Protein AF-A0A1U9JP42-F1 (afdb_monomer)

Radius of gyration: 34.5 Å; Cα contacts (8 Å, |Δi|>4): 37; chains: 1; bounding box: 69×28×80 Å

Secondary structure (DSSP, 8-state):
--SSHHHHHHSTT-----HHHHHHHHHHHHHHHHHHHHHHHHHHHHHHHHHHHHHHHHHHHHHHHHHHHHHHHHHHHH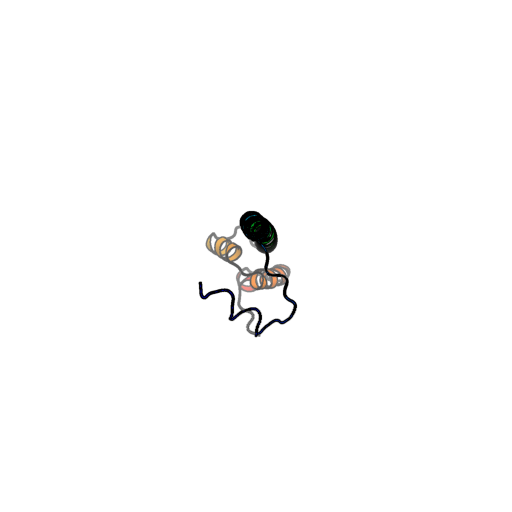HHH-SPPHHHHHHHHT--HHHHHHHHHHHHH-SSHHHHHS----

Sequence (122 aa):
MFQHVSLQRKMPGLAVPDAEELTKGMEMLETNIDRWEAQAIARGMQQGMLQGVQQGIQKGIQQGMQQGEALLLQRQLTRRFGELSAALLAKLSAATPAQLESWGDRVLDATSLDEVFGDTRH

Foldseek 3Di:
DPPPPVPCVVPPPDDDDDPVRVVVVVVVVVVVVVVVVVVVVVVVVVVVVVVVVVVVVVVCVLLVVLVVLLVVLLVLCCVQPNDDDPVVNVCSNPDDPVLSVQLVVQSVPDPDPCSSNPDPPD

Solvent-accessible surface area (backbone atoms only — not comparable to full-atom values): 7153 Å² total; per-residue (Å²): 144,78,75,70,73,67,54,50,79,79,43,77,88,67,79,75,74,53,74,66,56,48,51,53,50,50,54,53,48,54,56,48,49,56,52,48,51,54,49,50,50,53,50,49,51,53,52,50,50,53,52,50,50,54,54,49,51,52,52,48,50,54,52,50,50,49,52,48,50,34,54,51,47,48,54,51,48,35,72,76,73,38,87,74,54,72,67,55,53,54,48,46,74,69,47,50,64,71,53,50,52,55,32,55,60,31,63,74,73,47,93,46,69,62,63,30,72,52,82,84,87,123

Structure (mmCIF, N/CA/C/O backbone):
data_AF-A0A1U9JP42-F1
#
_entry.id   AF-A0A1U9JP42-F1
#
loop_
_atom_site.group_PDB
_atom_site.id
_atom_site.type_symbol
_atom_site.label_atom_id
_atom_site.label_alt_id
_atom_site.label_comp_id
_atom_site.label_asym_id
_atom_site.label_entity_id
_atom_site.label_seq_id
_atom_site.pdbx_PDB_ins_code
_atom_site.Cartn_x
_atom_site.Cartn_y
_atom_site.Cartn_z
_atom_site.occupancy
_atom_site.B_iso_or_equiv
_atom_site.auth_seq_id
_atom_site.auth_comp_id
_atom_site.auth_asym_id
_atom_site.auth_atom_id
_atom_site.pdbx_PDB_model_num
ATOM 1 N N . MET A 1 1 ? 48.749 1.744 -51.379 1.00 45.03 1 MET A N 1
ATOM 2 C CA . MET A 1 1 ? 48.593 0.522 -52.202 1.00 45.03 1 MET A CA 1
ATOM 3 C C . MET A 1 1 ? 48.785 -0.764 -51.366 1.00 45.03 1 MET A C 1
ATOM 5 O O . MET A 1 1 ? 49.410 -1.695 -51.837 1.00 45.03 1 MET A O 1
ATOM 9 N N . PHE A 1 2 ? 48.263 -0.853 -50.126 1.00 45.91 2 PHE A N 1
ATOM 10 C CA . PHE A 1 2 ? 48.558 -1.998 -49.227 1.00 45.91 2 PHE A CA 1
ATOM 11 C C . PHE A 1 2 ? 47.349 -2.584 -48.464 1.00 45.91 2 PHE A C 1
ATOM 13 O O . PHE A 1 2 ? 47.528 -3.472 -47.643 1.00 45.91 2 PHE A O 1
ATOM 20 N N . GLN A 1 3 ? 46.115 -2.152 -48.748 1.00 53.72 3 GLN A N 1
ATOM 21 C CA . GLN A 1 3 ? 44.906 -2.709 -48.105 1.00 53.72 3 GLN A CA 1
ATOM 22 C C . GLN A 1 3 ? 44.353 -3.957 -48.833 1.00 53.72 3 GLN A C 1
ATOM 24 O O . GLN A 1 3 ? 43.730 -4.812 -48.214 1.00 53.72 3 GLN A O 1
ATOM 29 N N . HIS A 1 4 ? 44.624 -4.119 -50.135 1.00 52.28 4 HIS A N 1
ATOM 30 C CA . HIS A 1 4 ? 43.946 -5.125 -50.970 1.00 52.28 4 HIS A CA 1
ATOM 31 C C . HIS A 1 4 ? 44.504 -6.557 -50.857 1.00 52.28 4 HIS A C 1
ATOM 33 O O . HIS A 1 4 ? 43.756 -7.521 -50.998 1.00 52.28 4 HIS A O 1
ATOM 39 N N . VAL A 1 5 ? 45.801 -6.727 -50.577 1.00 55.69 5 VAL A N 1
ATOM 40 C CA . VAL A 1 5 ? 46.471 -8.044 -50.663 1.00 55.69 5 VAL A CA 1
ATOM 41 C C . VAL A 1 5 ? 46.081 -8.988 -49.509 1.00 55.69 5 VAL A C 1
ATOM 43 O O . VAL A 1 5 ? 46.070 -10.207 -49.673 1.00 55.69 5 VAL A O 1
ATOM 46 N N . SER A 1 6 ? 45.710 -8.454 -48.341 1.00 59.91 6 SER A N 1
ATOM 47 C CA . SER A 1 6 ? 45.465 -9.261 -47.131 1.00 59.91 6 SER A CA 1
ATOM 48 C C . SER A 1 6 ? 44.082 -9.924 -47.077 1.00 59.91 6 SER A C 1
ATOM 50 O O . SER A 1 6 ? 43.936 -10.962 -46.428 1.00 59.91 6 SER A O 1
ATOM 52 N N . LEU A 1 7 ? 43.077 -9.357 -47.753 1.00 58.19 7 LEU A N 1
ATOM 53 C CA . LEU A 1 7 ? 41.699 -9.870 -47.756 1.00 58.19 7 LEU A CA 1
ATOM 54 C C . LEU A 1 7 ? 41.547 -11.112 -48.646 1.00 58.19 7 LEU A C 1
ATOM 56 O O . LEU A 1 7 ? 40.998 -12.120 -48.202 1.00 58.19 7 LEU A O 1
ATOM 60 N N . GLN A 1 8 ? 42.126 -11.099 -49.849 1.00 56.00 8 GLN A N 1
ATOM 61 C CA . GLN A 1 8 ? 42.006 -12.214 -50.801 1.00 56.00 8 GLN A CA 1
ATOM 62 C C . GLN A 1 8 ? 42.693 -13.503 -50.323 1.00 56.00 8 GLN A C 1
ATOM 64 O O . GLN A 1 8 ? 42.229 -14.599 -50.625 1.00 56.00 8 GLN A O 1
ATOM 69 N N . ARG A 1 9 ? 43.766 -13.397 -49.521 1.00 61.78 9 ARG A N 1
ATOM 70 C CA . ARG A 1 9 ? 44.468 -14.568 -48.961 1.00 61.78 9 ARG A CA 1
ATOM 71 C C . ARG A 1 9 ? 43.668 -15.283 -47.866 1.00 61.78 9 ARG A C 1
ATOM 73 O O . ARG A 1 9 ? 43.881 -16.470 -47.643 1.00 61.78 9 ARG A O 1
ATOM 80 N N . LYS A 1 10 ? 42.789 -14.570 -47.152 1.00 66.19 10 LYS A N 1
ATOM 81 C CA . LYS A 1 10 ? 41.939 -15.140 -46.090 1.00 66.19 10 LYS A CA 1
ATOM 82 C C . LYS A 1 10 ? 40.556 -15.562 -46.593 1.00 66.19 10 LYS A C 1
ATOM 84 O O . LYS A 1 10 ? 39.957 -16.439 -45.983 1.00 66.19 10 LYS A O 1
ATOM 89 N N . MET A 1 11 ? 40.062 -14.959 -47.677 1.00 67.19 11 MET A N 1
ATOM 90 C CA . MET A 1 11 ? 38.748 -15.240 -48.268 1.00 67.19 11 MET A CA 1
ATOM 91 C C . MET A 1 11 ? 38.859 -15.337 -49.801 1.00 67.19 11 MET A C 1
ATOM 93 O O . MET A 1 11 ? 38.567 -14.367 -50.507 1.00 67.19 11 MET A O 1
ATOM 97 N N . PRO A 1 12 ? 39.322 -16.481 -50.340 1.00 66.94 12 PRO A N 1
ATOM 98 C CA . PRO A 1 12 ? 39.417 -16.676 -51.782 1.00 66.94 12 PRO A CA 1
ATOM 99 C C . PRO A 1 12 ? 38.014 -16.710 -52.408 1.00 66.94 12 PRO A C 1
ATOM 101 O O . PRO A 1 12 ? 37.134 -17.417 -51.928 1.00 66.94 12 PRO A O 1
ATOM 104 N N . GLY A 1 13 ? 37.807 -15.935 -53.477 1.00 68.19 13 GLY A N 1
ATOM 105 C CA . GLY A 1 13 ? 36.515 -15.818 -54.169 1.00 68.19 13 GLY A CA 1
ATOM 106 C C . GLY A 1 13 ? 35.613 -14.680 -53.681 1.00 68.19 13 GLY A C 1
ATOM 107 O O . GLY A 1 13 ? 34.513 -14.521 -54.203 1.00 68.19 13 GLY A O 1
ATOM 108 N N . LEU A 1 14 ? 36.061 -13.867 -52.718 1.00 69.00 14 LEU A N 1
ATOM 109 C CA . LEU A 1 14 ? 35.325 -12.673 -52.310 1.00 69.00 14 LEU A CA 1
ATOM 110 C C . LEU A 1 14 ? 35.384 -11.622 -53.428 1.00 69.00 14 LEU A C 1
ATOM 112 O O . LEU A 1 14 ? 36.453 -11.076 -53.714 1.00 69.00 14 LEU A O 1
ATOM 116 N N . ALA A 1 15 ? 34.236 -11.339 -54.046 1.00 76.38 15 ALA A N 1
ATOM 117 C CA . ALA A 1 15 ? 34.072 -10.149 -54.868 1.00 76.38 15 ALA A CA 1
ATOM 118 C C . ALA A 1 15 ? 34.323 -8.931 -53.970 1.00 76.38 15 ALA A C 1
ATOM 120 O O . ALA A 1 15 ? 33.615 -8.728 -52.985 1.00 76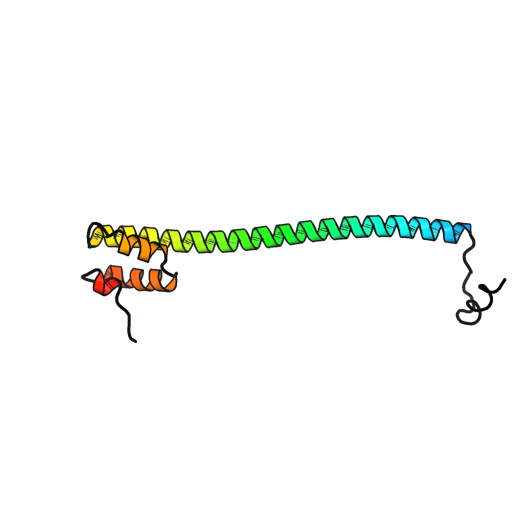.38 15 ALA A O 1
ATOM 121 N N . VAL A 1 16 ? 35.398 -8.191 -54.251 1.00 75.38 16 VAL A N 1
ATOM 122 C CA . VAL A 1 16 ? 35.705 -6.958 -53.525 1.00 75.38 16 VAL A CA 1
ATOM 123 C C . VAL A 1 16 ? 34.727 -5.902 -54.030 1.00 75.38 16 VAL A C 1
ATOM 125 O O . VAL A 1 16 ? 34.754 -5.640 -55.234 1.00 75.38 16 VAL A O 1
ATOM 128 N N . PRO A 1 17 ? 33.888 -5.320 -53.155 1.00 79.06 17 PRO A N 1
ATOM 129 C CA . PRO A 1 17 ? 32.954 -4.288 -53.567 1.00 79.06 17 PRO A CA 1
ATOM 130 C C . PRO A 1 17 ? 33.702 -3.082 -54.121 1.00 79.06 17 PRO A C 1
ATOM 132 O O . PRO A 1 17 ? 34.768 -2.717 -53.607 1.00 79.06 17 PRO A O 1
ATOM 135 N N . ASP A 1 18 ? 33.159 -2.466 -55.163 1.00 87.19 18 ASP A N 1
ATOM 136 C CA . ASP A 1 18 ? 33.707 -1.219 -55.679 1.00 87.19 18 ASP A CA 1
ATOM 137 C C . ASP A 1 18 ? 33.345 -0.021 -54.780 1.00 87.19 18 ASP A C 1
ATOM 139 O O . ASP A 1 18 ? 32.692 -0.144 -53.741 1.00 87.19 18 ASP A O 1
ATOM 143 N N . ALA A 1 19 ? 33.830 1.165 -55.152 1.00 84.88 19 ALA A N 1
ATOM 144 C CA . ALA A 1 19 ? 33.599 2.373 -54.370 1.00 84.88 19 ALA A CA 1
ATOM 145 C C . ALA A 1 19 ? 32.108 2.744 -54.273 1.00 84.88 19 ALA A C 1
ATOM 147 O O . ALA A 1 19 ? 31.691 3.250 -53.235 1.00 84.88 19 ALA A O 1
ATOM 148 N N . GLU A 1 20 ? 31.308 2.472 -55.308 1.00 85.56 20 GLU A N 1
ATOM 149 C CA . GLU A 1 20 ? 29.872 2.768 -55.322 1.00 85.56 20 GLU A CA 1
ATOM 150 C C . GLU A 1 20 ? 29.115 1.810 -54.393 1.00 85.56 20 GLU A C 1
ATOM 152 O O . GLU A 1 20 ? 28.299 2.245 -53.575 1.00 85.56 20 GLU A O 1
ATOM 157 N N . GLU A 1 21 ? 29.445 0.517 -54.440 1.00 84.62 21 GLU A N 1
ATOM 158 C CA . GLU A 1 21 ? 28.891 -0.495 -53.539 1.00 84.62 21 GLU A CA 1
ATOM 159 C C . GLU A 1 21 ? 29.252 -0.225 -52.069 1.00 84.62 21 GLU A C 1
ATOM 161 O O . GLU A 1 21 ? 28.405 -0.388 -51.184 1.00 84.62 21 GLU A O 1
ATOM 166 N N . LEU A 1 22 ? 30.479 0.237 -51.794 1.00 86.12 22 LEU A N 1
ATOM 167 C CA . LEU A 1 22 ? 30.903 0.643 -50.449 1.00 86.12 22 LEU A CA 1
ATOM 168 C C . LEU A 1 22 ? 30.149 1.882 -49.959 1.00 86.12 22 LEU A C 1
ATOM 170 O O . LEU A 1 22 ? 29.666 1.873 -48.826 1.00 86.12 22 LEU A O 1
ATOM 174 N N . THR A 1 23 ? 30.011 2.919 -50.790 1.00 86.94 23 THR A N 1
ATOM 175 C CA . THR A 1 23 ? 29.248 4.129 -50.442 1.00 86.94 23 THR A CA 1
ATOM 176 C C . THR A 1 23 ? 27.789 3.792 -50.151 1.00 86.94 23 THR A C 1
ATOM 178 O O . THR A 1 23 ? 27.277 4.153 -49.092 1.00 86.94 23 THR A O 1
ATOM 181 N N . LYS A 1 24 ? 27.148 2.996 -51.011 1.00 86.25 24 LYS A N 1
ATOM 182 C CA . LYS A 1 24 ? 25.777 2.518 -50.795 1.00 86.25 24 LYS A CA 1
ATOM 183 C C . LYS A 1 24 ? 25.652 1.685 -49.517 1.00 86.25 24 LYS A C 1
ATOM 185 O O . LYS A 1 24 ? 24.668 1.801 -48.790 1.00 86.25 24 LYS A O 1
ATOM 190 N N . GLY A 1 25 ? 26.649 0.853 -49.213 1.00 84.81 25 GLY A N 1
ATOM 191 C CA . GLY A 1 25 ? 26.722 0.107 -47.957 1.00 84.81 25 GLY A CA 1
ATOM 192 C C . GLY A 1 25 ? 26.806 1.015 -46.725 1.00 84.81 2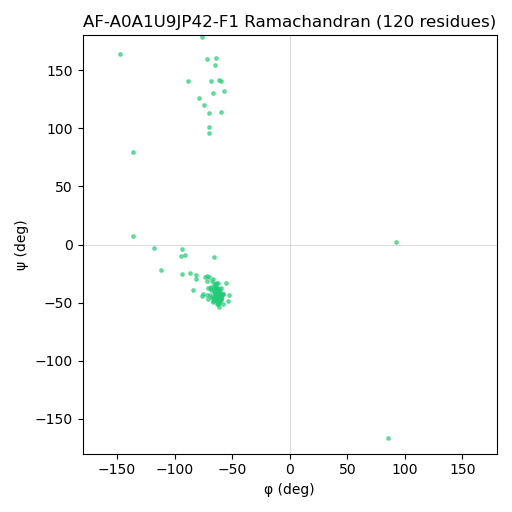5 GLY A C 1
ATOM 193 O O . GLY A 1 25 ? 26.123 0.751 -45.735 1.00 84.81 25 GLY A O 1
ATOM 194 N N . MET A 1 26 ? 27.591 2.095 -46.785 1.00 83.31 26 MET A N 1
ATOM 195 C CA . MET A 1 26 ? 27.716 3.080 -45.700 1.00 83.31 26 MET A CA 1
ATOM 196 C C . MET A 1 26 ? 26.411 3.851 -45.469 1.00 83.31 26 MET A C 1
ATOM 198 O O . MET A 1 26 ? 25.967 3.939 -44.327 1.00 83.31 26 MET A O 1
ATOM 202 N N . GLU A 1 27 ? 25.745 4.309 -46.531 1.00 79.56 27 GLU A N 1
ATOM 203 C CA . GLU A 1 27 ? 24.435 4.980 -46.444 1.00 79.56 27 GLU A CA 1
ATOM 204 C C . GLU A 1 27 ? 23.355 4.057 -45.850 1.00 79.56 27 GLU A C 1
ATOM 206 O O . GLU A 1 27 ? 22.551 4.457 -45.000 1.00 79.56 27 GLU A O 1
ATOM 211 N N . MET A 1 28 ? 23.362 2.780 -46.255 1.00 86.25 28 MET A N 1
ATOM 212 C CA . MET A 1 28 ? 22.474 1.763 -45.688 1.00 86.25 28 MET A CA 1
ATOM 213 C C . MET A 1 28 ? 22.758 1.523 -44.198 1.00 86.25 28 MET A C 1
ATOM 215 O O . MET A 1 28 ? 21.819 1.291 -43.437 1.00 86.25 28 MET A O 1
ATOM 219 N N . LEU A 1 29 ? 24.023 1.557 -43.761 1.00 86.88 29 LEU A N 1
ATOM 220 C CA . LEU A 1 29 ? 24.393 1.417 -42.347 1.00 86.88 29 LEU A CA 1
ATOM 221 C C . LEU A 1 29 ? 23.944 2.622 -41.519 1.00 86.88 29 LEU A C 1
ATOM 223 O O . LEU A 1 29 ? 23.355 2.417 -40.461 1.00 86.88 29 LEU A O 1
ATOM 227 N N . GLU A 1 30 ? 24.166 3.838 -42.010 1.00 79.25 30 GLU A N 1
ATOM 228 C CA . GLU A 1 30 ? 23.729 5.080 -41.360 1.00 79.25 30 GLU A CA 1
ATOM 229 C C . GLU A 1 30 ? 22.207 5.080 -41.151 1.00 79.25 30 GLU A C 1
ATOM 231 O O . GLU A 1 30 ? 21.728 5.158 -40.020 1.00 79.25 30 GLU A O 1
ATOM 236 N N . THR A 1 31 ? 21.444 4.794 -42.211 1.00 81.56 31 THR A N 1
ATOM 237 C CA . THR A 1 31 ? 19.976 4.670 -42.136 1.00 81.56 31 THR A CA 1
ATOM 238 C C . THR A 1 31 ? 19.531 3.560 -41.171 1.00 81.56 31 THR A C 1
ATOM 240 O O . THR A 1 31 ? 18.514 3.674 -40.478 1.00 81.56 31 THR A O 1
ATOM 243 N N . ASN A 1 32 ? 20.266 2.445 -41.122 1.00 92.62 32 ASN A N 1
ATOM 244 C CA . ASN A 1 32 ? 19.957 1.347 -40.208 1.00 92.62 32 ASN A CA 1
ATOM 245 C C . ASN A 1 32 ? 20.205 1.723 -38.742 1.00 92.62 32 ASN A C 1
ATOM 247 O O . ASN A 1 32 ? 19.412 1.298 -37.900 1.00 92.62 32 ASN A O 1
ATOM 251 N N . ILE A 1 33 ? 21.247 2.505 -38.445 1.00 92.62 33 ILE A N 1
ATOM 252 C CA . ILE A 1 33 ? 21.569 2.974 -37.089 1.00 92.62 33 ILE A CA 1
ATOM 253 C C . ILE A 1 33 ? 20.449 3.872 -36.562 1.00 92.62 33 ILE A C 1
ATOM 255 O O . ILE A 1 33 ? 19.894 3.561 -35.507 1.00 92.62 33 ILE A O 1
ATOM 259 N N . ASP A 1 34 ? 20.035 4.881 -37.329 1.00 91.06 34 ASP A N 1
ATOM 260 C CA . ASP A 1 34 ? 18.940 5.784 -36.944 1.00 91.06 34 ASP A CA 1
ATOM 261 C C . ASP A 1 34 ? 17.642 5.010 -36.693 1.00 91.06 34 ASP A C 1
ATOM 263 O O . ASP A 1 34 ? 16.923 5.213 -35.707 1.00 91.06 34 ASP A O 1
ATOM 267 N N . ARG A 1 35 ? 17.349 4.043 -37.572 1.00 92.62 35 ARG A N 1
ATOM 268 C CA . ARG A 1 35 ? 16.174 3.183 -37.432 1.00 92.62 35 ARG A CA 1
ATOM 269 C C . ARG A 1 35 ? 16.254 2.319 -36.174 1.00 92.62 35 ARG A C 1
ATOM 271 O O . ARG A 1 35 ? 15.230 2.109 -35.520 1.00 92.62 35 ARG A O 1
ATOM 278 N N . TRP A 1 36 ? 17.422 1.773 -35.846 1.00 93.12 36 TRP A N 1
ATOM 279 C CA . TRP A 1 36 ? 17.603 0.977 -34.633 1.00 93.12 36 TRP A CA 1
ATOM 280 C C . TRP A 1 36 ? 17.497 1.826 -33.372 1.00 93.12 36 TRP A C 1
ATOM 282 O O . TRP A 1 36 ? 16.863 1.371 -32.422 1.00 93.12 36 TRP A O 1
ATOM 292 N N . GLU A 1 37 ? 18.034 3.045 -33.368 1.00 95.88 37 GLU A N 1
ATOM 293 C CA . GLU A 1 37 ? 17.892 3.981 -32.252 1.00 95.88 37 GLU A CA 1
ATOM 294 C C . GLU A 1 37 ? 16.418 4.328 -32.016 1.00 95.88 37 GLU A C 1
ATOM 296 O O . GLU A 1 37 ? 15.903 4.137 -30.910 1.00 95.88 37 GLU A O 1
ATOM 301 N N . ALA A 1 38 ? 15.695 4.710 -33.071 1.00 95.81 38 ALA A N 1
ATOM 302 C CA . ALA A 1 38 ? 14.264 4.990 -32.988 1.00 95.81 38 ALA A CA 1
ATOM 303 C C . ALA A 1 38 ? 13.468 3.774 -32.479 1.00 95.81 38 ALA A C 1
ATOM 305 O O . ALA A 1 38 ? 12.590 3.910 -31.623 1.00 95.81 38 ALA A O 1
ATOM 306 N N . GLN A 1 39 ? 13.792 2.566 -32.955 1.00 96.56 39 GLN A N 1
ATOM 307 C CA . GLN A 1 39 ? 13.164 1.333 -32.471 1.00 96.56 39 GLN A CA 1
ATOM 308 C C . GLN A 1 39 ? 13.505 1.034 -31.010 1.00 96.56 39 GLN A C 1
ATOM 310 O O . GLN A 1 39 ? 12.632 0.581 -30.269 1.00 96.56 39 GLN A O 1
ATOM 315 N N . ALA A 1 40 ? 14.748 1.259 -30.587 1.00 97.12 40 ALA A N 1
ATOM 316 C CA . ALA A 1 40 ? 15.177 1.038 -29.213 1.00 97.12 40 ALA A CA 1
ATOM 317 C C . ALA A 1 40 ? 14.446 1.987 -28.257 1.00 97.12 40 ALA A C 1
ATOM 319 O O . ALA A 1 40 ? 13.908 1.531 -27.247 1.00 97.12 40 ALA A O 1
ATOM 320 N N . ILE A 1 41 ? 14.336 3.269 -28.617 1.00 97.94 41 ILE A N 1
ATOM 321 C CA . ILE A 1 41 ? 13.579 4.268 -27.855 1.00 97.94 41 ILE A CA 1
ATOM 322 C C . ILE A 1 41 ? 12.101 3.879 -27.791 1.00 97.94 41 ILE A C 1
ATOM 324 O O . ILE A 1 41 ? 11.533 3.822 -26.701 1.00 97.94 41 ILE A O 1
ATOM 328 N N . ALA A 1 42 ? 11.484 3.547 -28.929 1.00 97.94 42 ALA A N 1
ATOM 329 C CA . ALA A 1 42 ? 10.075 3.160 -28.977 1.00 97.94 42 ALA A CA 1
ATOM 330 C C . ALA A 1 42 ? 9.786 1.925 -28.106 1.00 97.94 42 ALA A C 1
ATOM 332 O O . ALA A 1 42 ? 8.839 1.929 -27.317 1.00 97.94 42 ALA A O 1
ATOM 333 N N . ARG A 1 43 ? 10.635 0.891 -28.187 1.00 97.62 43 ARG A N 1
ATOM 334 C CA . ARG A 1 43 ? 10.526 -0.310 -27.342 1.00 97.62 43 ARG A CA 1
ATOM 335 C C . ARG A 1 43 ? 10.730 0.019 -25.867 1.00 97.62 43 ARG A C 1
ATOM 337 O O . ARG A 1 43 ? 9.960 -0.458 -25.038 1.00 97.62 43 ARG A O 1
ATOM 344 N N . GLY A 1 44 ? 11.721 0.848 -25.545 1.00 98.44 44 GLY A N 1
ATOM 345 C CA . GLY A 1 44 ? 11.997 1.289 -24.180 1.00 98.44 44 GLY A CA 1
ATOM 346 C C . GLY A 1 44 ? 10.820 2.050 -23.572 1.00 98.44 44 GLY A C 1
ATOM 347 O O . GLY A 1 44 ? 10.403 1.742 -22.457 1.00 98.44 44 GLY A O 1
ATOM 348 N N . MET A 1 45 ? 10.222 2.979 -24.322 1.00 98.44 45 MET A N 1
ATOM 349 C CA . MET A 1 45 ? 9.028 3.716 -23.896 1.00 98.44 45 MET A CA 1
ATOM 350 C C . MET A 1 45 ? 7.825 2.794 -23.705 1.00 98.44 45 MET A C 1
ATOM 352 O O . MET A 1 45 ? 7.151 2.873 -22.679 1.00 98.44 45 MET A O 1
ATOM 356 N N . GLN A 1 46 ? 7.569 1.893 -24.658 1.00 98.12 46 GLN A N 1
ATOM 357 C CA . GLN A 1 46 ? 6.468 0.937 -24.561 1.00 98.12 46 GLN A CA 1
ATOM 358 C C . GLN A 1 46 ? 6.633 0.023 -23.341 1.00 98.12 46 GLN A C 1
ATOM 360 O O . GLN A 1 46 ? 5.693 -0.156 -22.566 1.00 98.12 46 GLN A O 1
ATOM 365 N N . GLN A 1 47 ? 7.831 -0.526 -23.135 1.00 97.88 47 GLN A N 1
ATOM 366 C CA . GLN A 1 47 ? 8.124 -1.380 -21.990 1.00 97.88 47 GLN A CA 1
ATOM 367 C C . GLN A 1 47 ? 8.013 -0.608 -20.670 1.00 97.88 47 GLN A C 1
ATOM 369 O O . GLN A 1 47 ? 7.381 -1.097 -19.734 1.00 97.88 47 GLN A O 1
ATOM 374 N N . GLY A 1 48 ? 8.572 0.602 -20.603 1.00 98.50 48 GLY A N 1
ATOM 375 C CA . GLY A 1 48 ? 8.496 1.461 -19.422 1.00 98.50 48 GLY A CA 1
ATOM 376 C C . GLY A 1 48 ? 7.057 1.834 -19.064 1.00 98.50 48 GLY A C 1
ATOM 377 O O . GLY A 1 48 ? 6.680 1.770 -17.895 1.00 98.50 48 GLY A O 1
ATOM 378 N N . MET A 1 49 ? 6.223 2.142 -20.060 1.00 98.56 49 MET A N 1
ATOM 379 C CA . MET A 1 49 ? 4.803 2.430 -19.855 1.00 98.56 49 MET A CA 1
ATOM 380 C C . MET A 1 49 ? 4.049 1.206 -19.330 1.00 98.56 49 MET A C 1
ATOM 382 O O . MET A 1 49 ? 3.328 1.320 -18.340 1.00 98.56 49 MET A O 1
ATOM 386 N N . LEU A 1 50 ? 4.238 0.032 -19.942 1.00 98.12 50 LEU A N 1
ATOM 387 C CA . LEU A 1 50 ? 3.594 -1.206 -19.491 1.00 98.12 50 LEU A CA 1
ATOM 388 C C . LEU A 1 50 ? 3.981 -1.548 -18.048 1.00 98.12 50 LEU A C 1
ATOM 390 O O . LEU A 1 50 ? 3.108 -1.831 -17.227 1.00 98.12 50 LEU A O 1
ATOM 394 N N . GLN A 1 51 ? 5.272 -1.465 -17.719 1.00 98.00 51 GLN A N 1
ATOM 395 C CA . GLN A 1 51 ? 5.761 -1.707 -16.362 1.00 98.00 51 GLN A CA 1
ATOM 396 C C . GLN A 1 51 ? 5.218 -0.672 -15.370 1.00 98.00 51 GLN A C 1
ATOM 398 O O . GLN A 1 51 ? 4.761 -1.043 -14.289 1.00 98.00 51 GLN A O 1
ATOM 403 N N . GLY A 1 52 ? 5.221 0.612 -15.736 1.00 98.50 52 GLY A N 1
ATOM 404 C CA . GLY A 1 52 ? 4.708 1.694 -14.897 1.00 98.50 52 GLY A CA 1
ATOM 405 C C . GLY A 1 52 ? 3.215 1.550 -14.601 1.00 98.50 52 GLY A C 1
ATOM 406 O O . GLY A 1 52 ? 2.808 1.653 -13.444 1.00 98.50 52 GLY A O 1
ATOM 407 N N . VAL A 1 53 ? 2.407 1.235 -15.617 1.00 98.56 53 VAL A N 1
ATOM 408 C CA . VAL A 1 53 ? 0.965 0.986 -15.461 1.00 98.56 53 VAL A CA 1
ATOM 409 C C . VAL A 1 53 ? 0.722 -0.237 -14.581 1.00 98.56 53 VAL A C 1
ATOM 411 O O . VAL A 1 53 ? -0.065 -0.158 -13.640 1.00 98.56 53 VAL A O 1
ATOM 414 N N . GLN A 1 54 ? 1.423 -1.347 -14.824 1.00 98.19 54 GLN A N 1
ATOM 415 C CA . GLN A 1 54 ? 1.261 -2.563 -14.026 1.00 98.19 54 GLN A CA 1
ATOM 416 C C . GLN A 1 54 ? 1.609 -2.326 -12.549 1.00 98.19 54 GLN A C 1
ATOM 418 O O . GLN A 1 54 ? 0.832 -2.697 -11.667 1.00 98.19 54 GLN A O 1
ATOM 423 N N . GLN A 1 55 ? 2.738 -1.669 -12.270 1.00 98.12 55 GLN A N 1
ATOM 424 C CA . GLN A 1 55 ? 3.142 -1.335 -10.902 1.00 98.12 55 GLN A CA 1
ATOM 425 C C . GLN A 1 55 ? 2.175 -0.345 -10.245 1.00 98.12 55 GLN A C 1
ATOM 427 O O . GLN A 1 55 ? 1.855 -0.495 -9.066 1.00 98.12 55 GLN A O 1
ATOM 432 N N . GLY A 1 56 ? 1.701 0.656 -10.992 1.00 98.56 56 GLY A N 1
ATOM 433 C CA . GLY A 1 56 ? 0.736 1.641 -10.509 1.00 98.56 56 GLY A CA 1
ATOM 434 C C . GLY A 1 56 ? -0.595 1.001 -10.120 1.00 98.56 56 GLY A C 1
ATOM 435 O O . GLY A 1 56 ? -1.093 1.253 -9.025 1.00 98.56 56 GLY A O 1
ATOM 436 N N . ILE A 1 57 ? -1.127 0.115 -10.967 1.00 98.56 57 ILE A N 1
ATOM 437 C CA . ILE A 1 57 ? -2.363 -0.630 -10.691 1.00 98.56 57 ILE A CA 1
ATOM 438 C C . ILE A 1 57 ? -2.191 -1.527 -9.464 1.00 98.56 57 ILE A C 1
ATOM 440 O O . ILE A 1 57 ? -3.029 -1.487 -8.568 1.00 98.56 57 ILE A O 1
ATOM 444 N N . GLN A 1 58 ? -1.104 -2.301 -9.381 1.00 98.12 58 GLN A N 1
ATOM 445 C CA . GLN A 1 58 ? -0.864 -3.187 -8.236 1.00 98.12 58 GLN A CA 1
ATOM 446 C C . GLN A 1 58 ? -0.778 -2.408 -6.919 1.00 98.12 58 GLN A C 1
ATOM 448 O O . GLN A 1 58 ? -1.463 -2.760 -5.958 1.00 98.12 58 GLN A O 1
ATOM 453 N N . LYS A 1 59 ? 0.002 -1.319 -6.885 1.00 97.75 59 LYS A N 1
ATOM 454 C CA . LYS A 1 59 ? 0.112 -0.453 -5.701 1.00 97.75 59 LYS A CA 1
ATOM 455 C C . LYS A 1 59 ? -1.228 0.189 -5.348 1.00 97.75 59 LYS A C 1
ATOM 457 O O . LYS A 1 59 ? -1.602 0.193 -4.180 1.00 97.75 59 LYS A O 1
ATOM 462 N N . GLY A 1 60 ? -1.958 0.690 -6.345 1.00 98.19 60 GLY A N 1
ATOM 463 C CA . GLY A 1 60 ? -3.262 1.321 -6.147 1.00 98.19 60 GLY A CA 1
ATOM 464 C C . GLY A 1 60 ? -4.307 0.356 -5.586 1.00 98.19 60 GLY A C 1
ATOM 465 O O . GLY A 1 60 ? -5.014 0.710 -4.648 1.00 98.19 60 GLY A O 1
ATOM 466 N N . ILE A 1 61 ? -4.365 -0.878 -6.098 1.00 98.06 61 ILE A N 1
ATOM 467 C CA . ILE A 1 61 ? -5.264 -1.920 -5.581 1.00 98.06 61 ILE A CA 1
ATOM 468 C C .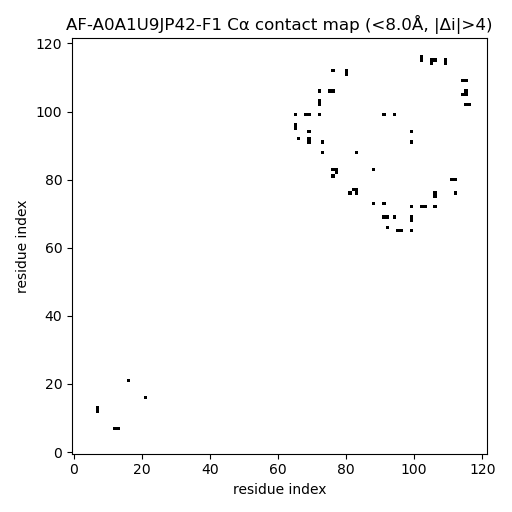 ILE A 1 61 ? -4.900 -2.270 -4.136 1.00 98.06 61 ILE A C 1
ATOM 470 O O . ILE A 1 61 ? -5.779 -2.262 -3.281 1.00 98.06 61 ILE A O 1
ATOM 474 N N . GLN A 1 62 ? -3.620 -2.520 -3.841 1.00 95.88 62 GLN A N 1
ATOM 475 C CA . GLN A 1 62 ? -3.177 -2.856 -2.482 1.00 95.88 62 GLN A CA 1
ATOM 476 C C . GLN A 1 62 ? -3.497 -1.740 -1.478 1.00 95.88 62 GLN A C 1
ATOM 478 O O . GLN A 1 62 ? -4.067 -2.007 -0.422 1.00 95.88 62 GLN A O 1
ATOM 483 N N . GLN A 1 63 ? -3.192 -0.486 -1.826 1.00 95.81 63 GLN A N 1
ATOM 484 C CA . GLN A 1 63 ? -3.506 0.670 -0.983 1.00 95.81 63 GLN A CA 1
ATOM 485 C C . GLN A 1 63 ? -5.017 0.848 -0.807 1.00 95.81 63 GLN A C 1
ATOM 487 O O . GLN A 1 63 ? -5.478 1.081 0.309 1.00 95.81 63 GLN A O 1
ATOM 492 N N . GLY A 1 64 ? -5.793 0.711 -1.885 1.00 97.25 64 GLY A N 1
ATOM 493 C CA . GLY A 1 64 ? -7.248 0.841 -1.847 1.00 97.25 64 GLY A CA 1
ATOM 494 C C . GLY A 1 64 ? -7.920 -0.235 -0.993 1.00 97.25 64 GLY A C 1
ATOM 495 O O . GLY A 1 64 ? -8.828 0.082 -0.226 1.00 97.25 64 GLY A O 1
ATOM 496 N N . MET A 1 65 ? -7.450 -1.485 -1.070 1.00 96.38 65 MET A N 1
ATOM 497 C CA . MET A 1 65 ? -7.939 -2.581 -0.226 1.00 96.38 65 MET A CA 1
ATOM 498 C C . MET A 1 65 ? -7.661 -2.306 1.254 1.00 96.38 65 MET A C 1
ATOM 500 O O . MET A 1 65 ? -8.597 -2.291 2.050 1.00 96.38 65 MET A O 1
ATOM 504 N N . GLN A 1 66 ? -6.416 -1.973 1.606 1.00 95.25 66 GLN A N 1
ATOM 505 C CA . GLN A 1 66 ? -6.024 -1.669 2.987 1.00 95.25 66 GLN A CA 1
ATOM 506 C C . GLN A 1 66 ? -6.806 -0.474 3.564 1.00 95.25 66 GLN A C 1
ATOM 508 O O . GLN A 1 66 ? -7.307 -0.531 4.686 1.00 95.25 66 GLN A O 1
ATOM 513 N N . GLN A 1 67 ? -6.959 0.607 2.791 1.00 96.69 67 GLN A N 1
ATOM 514 C CA . GLN A 1 67 ? -7.761 1.766 3.201 1.00 96.69 67 GLN A CA 1
ATOM 515 C C . GLN A 1 67 ? -9.240 1.398 3.381 1.00 96.69 67 GLN A C 1
ATOM 517 O O . GLN A 1 67 ? -9.877 1.844 4.337 1.00 96.69 67 GLN A O 1
ATOM 522 N N . GLY A 1 68 ? -9.789 0.578 2.481 1.00 97.56 68 GLY A N 1
ATOM 523 C CA . GLY A 1 68 ? -11.167 0.099 2.555 1.00 97.56 68 GLY A CA 1
ATOM 524 C C . GLY A 1 68 ? -11.429 -0.751 3.798 1.00 97.56 68 GLY A C 1
ATOM 525 O O . GLY A 1 68 ? -12.419 -0.518 4.498 1.00 97.56 68 GLY A O 1
ATOM 526 N N . GLU A 1 69 ? -10.526 -1.680 4.105 1.00 97.31 69 GLU A N 1
ATOM 527 C CA . GLU A 1 69 ? -10.568 -2.508 5.315 1.00 97.31 69 GLU A CA 1
ATOM 528 C C . GLU A 1 69 ? -10.485 -1.652 6.582 1.00 97.31 69 GLU A C 1
ATOM 530 O O . GLU A 1 69 ? -11.348 -1.771 7.454 1.00 97.31 69 GLU A O 1
ATOM 535 N N . ALA A 1 70 ? -9.533 -0.716 6.655 1.00 97.81 70 ALA A N 1
ATOM 536 C CA . ALA A 1 70 ? -9.390 0.189 7.795 1.00 97.81 70 ALA A CA 1
ATOM 537 C C . ALA A 1 70 ? -10.650 1.042 8.022 1.00 97.81 70 ALA A C 1
ATOM 539 O O . ALA A 1 70 ? -11.123 1.159 9.153 1.00 97.81 70 ALA A 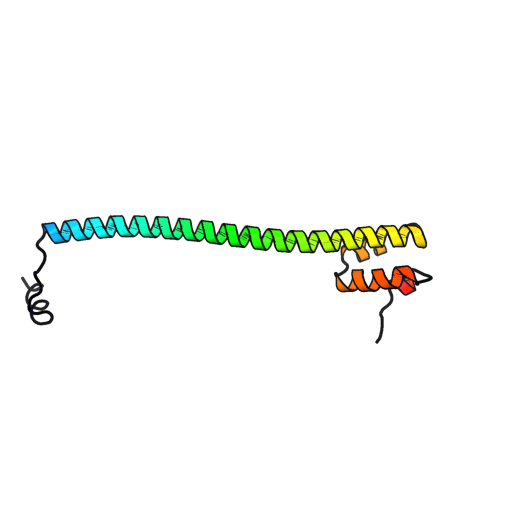O 1
AT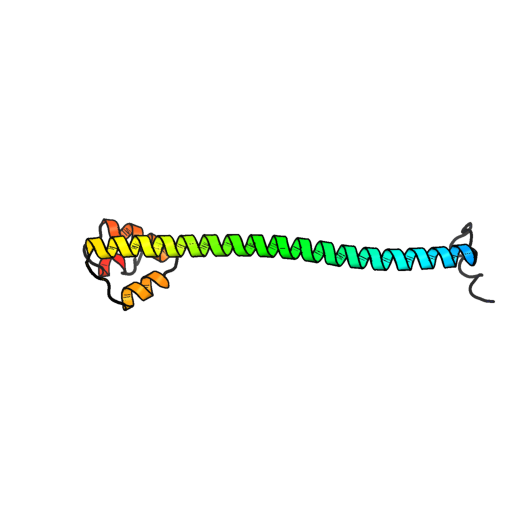OM 540 N N . LEU A 1 71 ? -11.246 1.592 6.957 1.00 97.94 71 LEU A N 1
ATOM 541 C CA . LEU A 1 71 ? -12.490 2.369 7.036 1.00 97.94 71 LEU A CA 1
ATOM 542 C C . LEU A 1 71 ? -13.691 1.515 7.453 1.00 97.94 71 LEU A C 1
ATOM 544 O O . LEU A 1 71 ? -14.581 1.978 8.175 1.00 97.94 71 LEU A O 1
ATOM 548 N N . LEU A 1 72 ? -13.770 0.272 6.980 1.00 97.88 72 LEU A N 1
ATOM 549 C CA . LEU A 1 72 ? -14.815 -0.652 7.403 1.00 97.88 72 LEU A CA 1
ATOM 550 C C . LEU A 1 72 ? -14.660 -1.004 8.884 1.00 97.88 72 LEU A C 1
ATOM 552 O O . LEU A 1 72 ? -15.635 -0.895 9.630 1.00 97.88 72 LEU A O 1
ATOM 556 N N . LEU A 1 73 ? -13.454 -1.361 9.318 1.00 98.00 73 LEU A N 1
ATOM 557 C CA . LEU A 1 73 ? -13.156 -1.676 10.710 1.00 98.00 73 LEU A CA 1
ATOM 558 C C . LEU A 1 73 ? -13.410 -0.472 11.625 1.00 98.00 73 LEU A C 1
ATOM 560 O O . LEU A 1 73 ? -14.074 -0.621 12.647 1.00 98.00 73 LEU A O 1
ATOM 564 N N . GLN A 1 74 ? -13.002 0.735 11.224 1.00 98.12 74 GLN A N 1
ATOM 565 C CA . GLN A 1 74 ? -13.318 1.971 11.942 1.00 98.12 74 GLN A CA 1
ATOM 566 C C . GLN A 1 74 ? -14.829 2.116 12.163 1.00 98.12 74 GLN A C 1
ATOM 568 O O . GLN A 1 74 ? -15.265 2.348 13.287 1.00 98.12 74 GLN A O 1
ATOM 573 N N . ARG A 1 75 ? -15.648 1.935 11.116 1.00 98.19 75 ARG A N 1
ATOM 574 C CA . ARG A 1 75 ? -17.115 2.027 11.229 1.00 98.19 75 ARG A CA 1
ATOM 575 C C . ARG A 1 75 ? -17.693 0.978 12.178 1.00 98.19 75 ARG A C 1
ATOM 577 O O . ARG A 1 75 ? -18.639 1.286 12.900 1.00 98.19 75 ARG A O 1
ATOM 584 N N . GLN A 1 76 ? -17.151 -0.238 12.176 1.00 97.88 76 GLN A N 1
ATOM 585 C CA . GLN A 1 76 ? -17.579 -1.305 13.084 1.00 97.88 76 GLN A CA 1
ATOM 586 C C . GLN A 1 76 ? -17.231 -0.967 14.536 1.00 97.88 76 GLN A C 1
ATOM 588 O O . GLN A 1 76 ? -18.103 -1.007 15.403 1.00 97.88 76 GLN A O 1
ATOM 593 N N . LEU A 1 77 ? -15.989 -0.550 14.780 1.00 98.12 77 LEU A N 1
ATOM 594 C CA . LEU A 1 77 ? -15.513 -0.137 16.095 1.00 98.12 77 LEU A CA 1
ATOM 595 C C . LEU A 1 77 ? -16.320 1.045 16.634 1.00 98.12 77 LEU A C 1
ATOM 597 O O . LEU A 1 77 ? -16.772 0.995 17.774 1.00 98.12 77 LEU A O 1
ATOM 601 N N . THR A 1 78 ? -16.593 2.057 15.80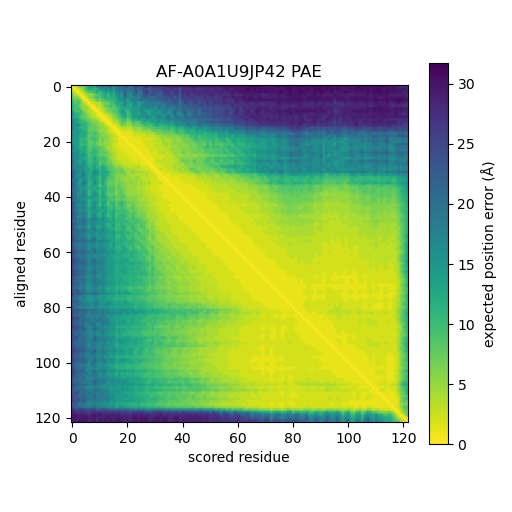4 1.00 97.75 78 THR A N 1
ATOM 602 C CA . THR A 1 78 ? -17.417 3.201 16.212 1.00 97.75 78 THR A CA 1
ATOM 603 C C . THR A 1 78 ? -18.845 2.798 16.568 1.00 97.75 78 THR A C 1
ATOM 605 O O . THR A 1 78 ? -19.420 3.325 17.517 1.00 97.75 78 THR A O 1
ATOM 608 N N . ARG A 1 79 ? -19.429 1.837 15.843 1.00 97.62 79 ARG A N 1
ATOM 609 C CA . ARG A 1 79 ? -20.778 1.333 16.142 1.00 97.62 79 ARG A CA 1
ATOM 610 C C . ARG A 1 79 ? -20.845 0.521 17.435 1.00 97.62 79 ARG A C 1
ATOM 612 O O . ARG A 1 79 ? -21.856 0.608 18.121 1.00 97.62 79 ARG A O 1
ATOM 619 N N . ARG A 1 80 ? -19.818 -0.278 17.745 1.00 97.25 80 ARG A N 1
ATOM 620 C CA . ARG A 1 80 ? -19.806 -1.153 18.933 1.00 97.25 80 ARG A CA 1
ATOM 621 C C . ARG A 1 80 ? -19.354 -0.424 20.198 1.00 97.25 80 ARG A C 1
ATOM 623 O O . ARG A 1 80 ? -19.917 -0.661 21.259 1.00 97.25 80 ARG A O 1
ATOM 630 N N . PHE A 1 81 ? -18.363 0.458 20.079 1.00 96.94 81 PHE A N 1
ATOM 631 C CA . PHE A 1 81 ? -17.656 1.047 21.222 1.00 96.94 81 PHE A CA 1
ATOM 632 C C . PHE A 1 81 ? -17.798 2.572 21.332 1.00 96.94 81 PHE A C 1
ATOM 634 O O . PHE A 1 81 ? -17.306 3.155 22.294 1.00 96.94 81 PHE A O 1
ATOM 641 N N . GLY A 1 82 ? -18.481 3.223 20.385 1.00 96.12 82 GLY A N 1
ATOM 642 C CA . GLY A 1 82 ? -18.631 4.679 20.351 1.00 96.12 82 GLY A CA 1
ATOM 643 C C . GLY A 1 82 ? -17.461 5.394 19.671 1.00 96.12 82 GLY A C 1
ATOM 644 O O . GLY A 1 82 ? -16.667 4.789 18.953 1.00 96.12 82 GLY A O 1
ATOM 645 N N . GLU A 1 83 ? -17.372 6.713 19.840 1.00 96.19 83 GLU A N 1
ATOM 646 C CA . GLU A 1 83 ? -16.340 7.516 19.176 1.00 96.19 83 GLU A CA 1
ATOM 647 C C . GLU A 1 83 ? -14.921 7.032 19.507 1.00 96.19 83 GLU A C 1
ATOM 649 O O . GLU A 1 83 ? -14.563 6.804 20.661 1.00 96.19 83 GLU A O 1
ATOM 654 N N . LEU A 1 84 ? -14.097 6.886 18.466 1.00 96.75 84 LEU A N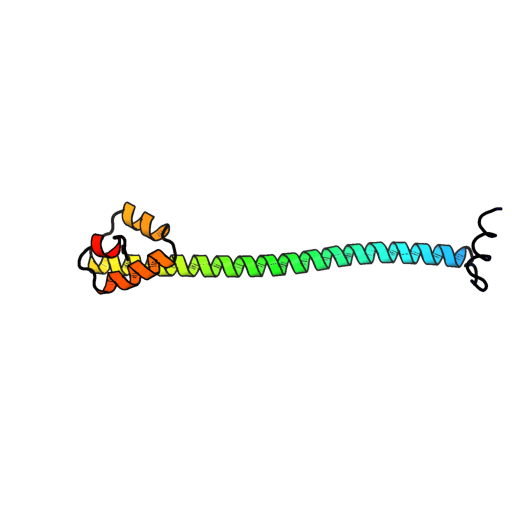 1
ATOM 655 C CA . LEU A 1 84 ? -12.709 6.463 18.609 1.00 96.75 84 LEU A CA 1
ATOM 656 C C . LEU A 1 84 ? -11.811 7.677 18.820 1.00 96.75 84 LEU A C 1
ATOM 658 O O . LEU A 1 84 ? -11.961 8.702 18.157 1.00 96.75 84 LEU A O 1
ATOM 662 N N . SER A 1 85 ? -10.821 7.536 19.700 1.00 96.88 85 SER A N 1
ATOM 663 C CA . SER A 1 85 ? -9.814 8.574 19.902 1.00 96.88 85 SER A CA 1
ATOM 664 C C . SER A 1 85 ? -8.960 8.782 18.645 1.00 96.88 85 SER A C 1
ATOM 666 O O . SER A 1 85 ? -8.746 7.864 17.848 1.00 96.88 85 SER A O 1
ATOM 668 N N . ALA A 1 86 ? -8.390 9.981 18.497 1.00 96.81 86 ALA A N 1
ATOM 669 C CA . ALA A 1 86 ? -7.488 10.298 17.386 1.00 96.81 86 ALA A CA 1
ATOM 670 C C . ALA A 1 86 ? -6.292 9.329 17.291 1.00 96.81 86 ALA A C 1
ATOM 672 O O . ALA A 1 86 ? -5.849 8.996 16.194 1.00 96.81 86 ALA A O 1
ATOM 673 N N . ALA A 1 87 ? -5.807 8.826 18.432 1.00 95.81 87 ALA A N 1
ATOM 674 C CA . ALA A 1 87 ? -4.734 7.837 18.481 1.00 95.81 87 ALA A CA 1
ATOM 675 C C . ALA A 1 87 ? -5.144 6.495 17.850 1.00 95.81 87 ALA A C 1
ATOM 677 O O . ALA A 1 87 ? -4.362 5.900 17.110 1.00 95.81 87 ALA A O 1
ATOM 678 N N . LEU A 1 88 ? -6.376 6.032 18.091 1.00 95.75 88 LEU A N 1
ATOM 679 C CA . LEU A 1 88 ? -6.889 4.800 17.485 1.00 95.75 88 LEU A CA 1
ATOM 680 C C . LEU A 1 88 ? -7.149 4.964 15.987 1.00 95.75 88 LEU A C 1
ATOM 682 O O . LEU A 1 88 ? -6.852 4.055 15.218 1.00 95.75 88 LEU A O 1
ATOM 686 N N . LEU A 1 89 ? -7.629 6.132 15.560 1.00 96.12 89 LEU A N 1
ATOM 687 C CA . LEU A 1 89 ? -7.786 6.445 14.137 1.00 96.12 89 LEU A CA 1
ATOM 688 C C . LEU A 1 89 ? -6.438 6.436 13.403 1.00 96.12 89 LEU A C 1
ATOM 690 O O . LEU A 1 89 ? -6.326 5.842 12.332 1.00 96.12 89 LEU A O 1
ATOM 694 N N . ALA A 1 90 ? -5.400 7.029 14.001 1.00 95.94 90 ALA A N 1
ATOM 695 C CA . ALA A 1 90 ? -4.042 6.979 13.461 1.00 95.94 90 ALA A CA 1
ATOM 696 C C . ALA A 1 90 ? -3.468 5.551 13.452 1.00 95.94 90 ALA A C 1
ATOM 698 O O . ALA A 1 90 ? -2.768 5.165 12.518 1.00 95.94 90 ALA A O 1
ATOM 699 N N . LYS A 1 91 ? -3.793 4.738 14.466 1.00 95.94 91 LYS A N 1
ATOM 700 C CA . LYS A 1 91 ? -3.400 3.324 14.509 1.00 95.94 91 LYS A CA 1
ATOM 701 C C . LYS A 1 91 ? -4.054 2.522 13.380 1.00 95.94 91 LYS A C 1
ATOM 703 O O . LYS A 1 91 ? -3.366 1.730 12.751 1.00 95.94 91 LYS A O 1
ATOM 708 N N . LEU A 1 92 ? -5.341 2.745 13.098 1.00 95.88 92 LEU A N 1
ATOM 709 C CA . LEU A 1 92 ? -6.061 2.088 12.000 1.00 95.88 92 LEU A CA 1
ATOM 710 C C . LEU A 1 92 ? -5.518 2.491 10.624 1.00 95.88 92 LEU A C 1
ATOM 712 O O . LEU A 1 92 ? -5.368 1.631 9.762 1.00 95.88 92 LEU A O 1
ATOM 716 N N . SER A 1 93 ? -5.192 3.770 10.413 1.00 93.88 93 SER A N 1
ATOM 717 C CA . SER A 1 93 ? -4.662 4.236 9.124 1.00 93.88 93 SER A CA 1
ATOM 718 C C . SER A 1 93 ? -3.243 3.736 8.832 1.00 93.88 93 SER A C 1
ATOM 720 O O . SER A 1 93 ? -2.883 3.577 7.667 1.00 93.88 93 SER A O 1
ATOM 722 N N . ALA A 1 94 ? -2.451 3.471 9.873 1.00 94.44 94 ALA A N 1
ATOM 723 C CA . ALA A 1 94 ? -1.094 2.935 9.766 1.00 94.44 94 ALA A CA 1
ATOM 724 C C . ALA A 1 94 ? -1.019 1.398 9.869 1.00 94.44 94 ALA A C 1
ATOM 726 O O . ALA A 1 94 ? 0.069 0.834 9.746 1.00 94.44 94 ALA A O 1
ATOM 727 N N . ALA A 1 95 ? -2.142 0.721 10.120 1.00 95.50 95 ALA A N 1
ATOM 728 C CA . ALA A 1 95 ? -2.178 -0.717 10.354 1.00 95.50 95 ALA A CA 1
ATOM 729 C C . ALA A 1 95 ? -1.831 -1.512 9.100 1.00 95.50 95 ALA A C 1
ATOM 731 O O . ALA A 1 95 ? -2.280 -1.181 8.004 1.00 95.50 95 ALA A O 1
ATOM 732 N N . THR A 1 96 ? -1.071 -2.593 9.256 1.00 95.50 96 THR A N 1
ATOM 733 C CA . THR A 1 96 ? -0.797 -3.526 8.157 1.00 95.50 96 THR A CA 1
ATOM 734 C C . THR A 1 96 ? -2.044 -4.352 7.813 1.00 95.50 96 THR A C 1
ATOM 736 O O . THR A 1 96 ? -2.915 -4.514 8.670 1.00 95.50 96 THR A O 1
ATOM 739 N N . PRO A 1 97 ? -2.132 -4.945 6.606 1.00 95.06 97 PRO A N 1
ATOM 740 C CA . PRO A 1 97 ? -3.247 -5.827 6.251 1.00 95.06 97 PRO A CA 1
ATOM 741 C C . PRO A 1 97 ? -3.484 -6.952 7.272 1.00 95.06 97 PRO A C 1
ATOM 743 O O . PRO A 1 97 ? -4.603 -7.154 7.718 1.00 95.06 97 PRO A O 1
ATOM 746 N N . ALA A 1 98 ? -2.418 -7.603 7.750 1.00 95.31 98 ALA A N 1
ATOM 747 C CA . ALA A 1 98 ? -2.528 -8.664 8.755 1.00 95.31 98 ALA A CA 1
ATOM 748 C C . ALA A 1 98 ? -3.078 -8.164 10.106 1.00 95.31 98 ALA A C 1
ATOM 750 O O . ALA A 1 98 ? -3.782 -8.890 10.804 1.00 95.31 98 ALA A O 1
ATOM 751 N N . GLN A 1 99 ? -2.767 -6.921 10.490 1.00 96.44 99 GLN A N 1
ATOM 752 C CA . GLN A 1 99 ? -3.354 -6.311 11.684 1.00 96.44 99 GLN A CA 1
ATOM 753 C C . GLN A 1 99 ? -4.840 -6.014 11.480 1.00 96.44 99 GLN A C 1
ATOM 755 O O . GLN A 1 99 ? -5.632 -6.301 12.373 1.00 96.44 99 GLN A O 1
ATOM 760 N N . LEU A 1 100 ? -5.218 -5.472 10.318 1.00 96.88 100 LEU A N 1
ATOM 761 C CA . LEU A 1 100 ? -6.614 -5.182 9.984 1.00 96.88 100 LEU A CA 1
ATOM 762 C C . LEU A 1 100 ? -7.467 -6.453 9.942 1.00 96.88 100 LEU A C 1
ATOM 764 O O . LEU A 1 100 ? -8.566 -6.443 10.488 1.00 96.88 100 LEU A O 1
ATOM 768 N N . GLU A 1 101 ? -6.943 -7.539 9.374 1.00 96.00 101 GLU A N 1
ATOM 769 C CA . GLU A 1 101 ? -7.582 -8.859 9.358 1.00 96.00 101 GLU A CA 1
ATOM 770 C C . GLU A 1 101 ? -7.777 -9.387 10.786 1.00 96.00 101 GLU A C 1
ATOM 772 O O . GLU A 1 101 ? -8.902 -9.636 11.214 1.00 96.00 101 GLU A O 1
ATOM 777 N N . SER A 1 102 ? -6.702 -9.425 11.580 1.00 96.50 102 SER A N 1
ATOM 778 C CA . SER A 1 102 ? -6.750 -9.892 12.969 1.00 96.50 102 SER A CA 1
ATOM 779 C C . SER A 1 102 ? -7.727 -9.088 13.839 1.00 96.50 102 SER A C 1
ATOM 781 O O . SER A 1 102 ? -8.485 -9.651 14.631 1.00 96.50 102 SER A O 1
ATOM 783 N N . TRP A 1 103 ? -7.743 -7.761 13.698 1.00 97.69 103 TRP A N 1
ATOM 784 C CA . TRP A 1 103 ? -8.694 -6.905 14.407 1.00 97.69 103 TRP A CA 1
ATOM 785 C C . TRP A 1 103 ? -10.118 -7.038 13.857 1.00 97.69 103 TRP A C 1
ATOM 787 O O . TRP A 1 103 ? -11.069 -6.908 14.626 1.00 97.69 103 TRP A O 1
ATOM 797 N N . GLY A 1 104 ? -10.271 -7.305 12.559 1.00 96.56 104 GLY A N 1
ATOM 798 C CA . GLY A 1 104 ? -11.545 -7.572 11.894 1.00 96.56 104 GLY A CA 1
ATOM 799 C C . GLY A 1 104 ? -12.221 -8.852 12.380 1.00 96.56 104 GLY A C 1
ATOM 800 O O . GLY A 1 104 ? -13.435 -8.857 12.559 1.00 96.56 104 GLY A O 1
ATOM 801 N N . ASP A 1 105 ? -11.455 -9.893 12.689 1.00 96.06 105 ASP A N 1
ATOM 802 C CA . ASP A 1 105 ? -12.005 -11.098 13.314 1.00 96.06 105 ASP A CA 1
ATOM 803 C C . ASP A 1 105 ? -12.405 -10.822 14.769 1.00 96.06 105 ASP A C 1
ATOM 805 O O . ASP A 1 105 ? -13.520 -11.114 15.203 1.00 96.06 105 ASP A O 1
ATOM 809 N N . ARG A 1 106 ? -11.522 -10.167 15.533 1.00 96.19 106 ARG A N 1
ATOM 810 C CA . ARG A 1 106 ? -11.767 -9.888 16.958 1.00 96.19 106 ARG A CA 1
ATOM 811 C C . ARG A 1 106 ? -12.903 -8.905 17.194 1.00 96.19 106 ARG A C 1
ATOM 813 O O . ARG A 1 106 ? -13.577 -9.002 18.217 1.00 96.19 106 ARG A O 1
ATOM 820 N N . VAL A 1 107 ? -13.142 -7.953 16.287 1.00 96.50 107 VAL A N 1
ATOM 821 C CA . VAL A 1 107 ? -14.219 -6.963 16.456 1.00 96.50 107 VAL A CA 1
ATOM 822 C C . VAL A 1 107 ? -15.606 -7.598 16.421 1.00 96.50 107 VAL A C 1
ATOM 824 O O . VAL A 1 107 ? -16.566 -6.914 16.760 1.00 96.50 107 VAL A O 1
ATOM 827 N N . LEU A 1 108 ? -15.751 -8.865 16.043 1.00 93.81 108 LEU A N 1
ATOM 828 C CA . LEU A 1 108 ? -17.040 -9.548 16.088 1.00 93.81 108 LEU A CA 1
ATOM 829 C C . LEU A 1 108 ? -17.417 -9.933 17.528 1.00 93.81 108 LEU A C 1
ATOM 831 O O . LEU A 1 108 ? -18.537 -9.653 17.961 1.00 93.81 108 LEU A O 1
ATOM 835 N N . ASP A 1 109 ? -16.449 -10.434 18.299 1.00 94.69 109 ASP A N 1
A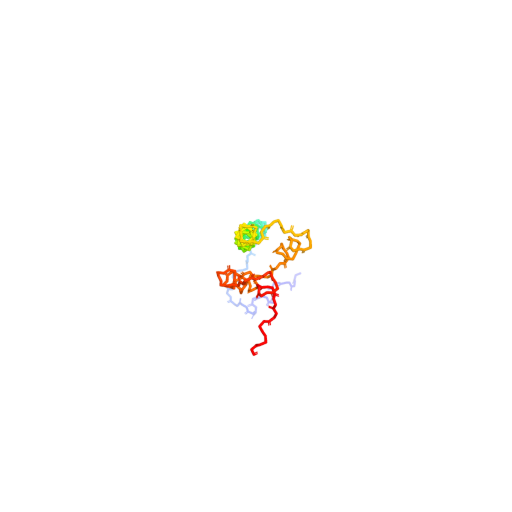TOM 836 C CA . ASP A 1 109 ? -16.697 -11.055 19.608 1.00 94.69 109 ASP A CA 1
ATOM 837 C C . ASP A 1 109 ? -16.157 -10.245 20.799 1.00 94.69 109 ASP A C 1
ATOM 839 O O . ASP A 1 109 ? -16.657 -10.382 21.915 1.00 94.69 109 ASP A O 1
ATOM 843 N N . ALA A 1 110 ? -15.177 -9.362 20.579 1.00 96.25 110 ALA A N 1
ATOM 844 C CA . ALA A 1 110 ? -14.529 -8.591 21.641 1.00 96.25 110 ALA A CA 1
ATOM 845 C C . ALA A 1 110 ? -15.522 -7.714 22.416 1.00 96.25 110 ALA A C 1
ATOM 847 O O . ALA A 1 110 ? -16.389 -7.070 21.817 1.00 96.25 110 ALA A O 1
ATOM 848 N N . THR A 1 111 ? -15.353 -7.620 23.730 1.00 95.62 111 THR A N 1
ATOM 849 C CA . THR A 1 111 ? -16.173 -6.799 24.636 1.00 95.62 111 THR A CA 1
ATOM 850 C C . THR A 1 111 ? -15.579 -5.415 24.904 1.00 95.62 111 THR A C 1
ATOM 852 O O . THR A 1 111 ? -16.259 -4.541 25.442 1.00 95.62 111 THR A O 1
ATOM 855 N N . SER A 1 112 ? -14.332 -5.180 24.486 1.00 95.75 112 SER A N 1
ATOM 856 C CA . SER A 1 112 ? -13.630 -3.904 24.643 1.00 95.75 112 SER A CA 1
ATOM 857 C C . SER A 1 112 ? -12.661 -3.628 23.488 1.00 95.75 112 SER A C 1
ATOM 859 O O . SER A 1 112 ? -12.275 -4.530 22.744 1.00 95.75 112 SER A O 1
ATOM 861 N N . LEU A 1 113 ? -12.231 -2.368 23.352 1.00 95.50 113 LEU A N 1
ATOM 862 C CA . LEU A 1 113 ? -11.199 -1.985 22.382 1.00 95.50 113 LEU A CA 1
ATOM 863 C C . LEU A 1 113 ? -9.848 -2.652 22.692 1.00 95.50 113 LEU A C 1
ATOM 865 O O . LEU A 1 113 ? -9.132 -3.017 21.763 1.00 95.50 113 LEU A O 1
ATOM 869 N N . ASP A 1 114 ? -9.515 -2.859 23.968 1.00 94.69 114 ASP A N 1
ATOM 870 C CA . ASP A 1 114 ? -8.282 -3.546 24.370 1.00 94.69 114 ASP A CA 1
ATOM 871 C C . ASP A 1 114 ? -8.248 -5.001 23.883 1.00 94.69 114 ASP A C 1
ATOM 873 O O . ASP A 1 114 ? -7.217 -5.459 23.395 1.00 94.69 114 ASP A O 1
ATOM 877 N N . GLU A 1 115 ? -9.380 -5.711 23.922 1.00 95.62 115 GLU A N 1
ATOM 878 C CA . GLU A 1 115 ? -9.486 -7.072 23.376 1.00 95.62 115 GLU A CA 1
ATOM 879 C C . GLU A 1 115 ? -9.323 -7.112 21.850 1.00 95.62 115 GLU A C 1
ATOM 881 O O . GLU A 1 115 ? -8.726 -8.047 21.317 1.00 95.62 115 GLU A O 1
ATOM 886 N N . VAL A 1 116 ? -9.789 -6.082 21.133 1.00 96.25 116 VAL A N 1
ATOM 887 C CA . VAL A 1 116 ? -9.559 -5.977 19.684 1.00 96.25 116 VAL A CA 1
ATOM 888 C C . VAL A 1 116 ? -8.075 -5.761 19.394 1.00 96.25 116 VAL A C 1
ATOM 890 O O . VAL A 1 116 ? -7.491 -6.459 18.563 1.00 96.25 116 VAL A O 1
ATOM 893 N N . PHE A 1 117 ? -7.457 -4.795 20.075 1.00 94.75 117 PHE A N 1
ATOM 894 C CA . PHE A 1 117 ? -6.125 -4.293 19.738 1.00 94.75 117 PHE A CA 1
ATOM 895 C C . PHE A 1 117 ? -4.959 -4.993 20.441 1.00 94.75 117 PHE A C 1
ATOM 897 O O . PHE A 1 117 ? -3.813 -4.688 20.097 1.00 94.75 117 PHE A O 1
ATOM 904 N N . GLY A 1 118 ? -5.223 -5.864 21.417 1.00 87.12 118 GLY A N 1
ATOM 905 C CA . GLY A 1 118 ? -4.201 -6.584 22.177 1.00 87.12 118 GLY A CA 1
ATOM 906 C C . GLY A 1 118 ? -3.370 -7.542 21.319 1.00 87.12 118 GLY A C 1
ATOM 907 O O . GLY A 1 118 ? -3.769 -7.935 20.226 1.00 87.12 118 GLY A O 1
ATOM 908 N N . ASP A 1 119 ? -2.195 -7.943 21.796 1.00 70.81 119 ASP A N 1
ATOM 909 C CA . ASP A 1 119 ? -1.380 -8.934 21.091 1.00 70.81 119 ASP A CA 1
ATOM 910 C C . ASP A 1 119 ? -1.923 -10.344 21.350 1.00 70.81 119 ASP A C 1
ATOM 912 O O . ASP A 1 119 ? -2.024 -10.785 22.497 1.00 70.81 119 ASP A O 1
ATOM 916 N N . THR A 1 120 ? -2.202 -11.103 20.288 1.00 55.06 120 THR A N 1
ATOM 917 C CA . THR A 1 120 ? -2.260 -12.564 20.395 1.00 55.06 120 THR A CA 1
ATOM 918 C C . THR A 1 120 ? -0.835 -13.049 20.611 1.00 55.06 120 THR A C 1
ATOM 920 O O . THR A 1 120 ? -0.085 -13.217 19.651 1.00 55.06 120 THR A O 1
ATOM 923 N N . ARG A 1 121 ? -0.442 -13.271 21.868 1.00 44.31 121 ARG A N 1
ATOM 924 C CA . ARG A 1 121 ? 0.604 -14.261 22.136 1.00 44.31 121 ARG A CA 1
ATOM 925 C C . ARG A 1 121 ? -0.015 -15.627 21.859 1.00 44.31 121 ARG A C 1
ATOM 927 O O . ARG A 1 121 ? -0.790 -16.116 22.679 1.00 44.31 121 ARG A O 1
ATOM 934 N N . HIS A 1 122 ? 0.297 -16.190 20.702 1.00 39.91 122 HIS A N 1
ATOM 935 C CA . HIS A 1 122 ? 0.236 -17.628 20.477 1.00 39.91 122 HIS A CA 1
ATOM 936 C C . HIS A 1 122 ? 1.663 -18.159 20.430 1.00 39.91 122 HIS A C 1
ATOM 938 O O . HIS A 1 122 ? 2.510 -17.482 19.804 1.00 39.91 122 HIS A O 1
#

pLDDT: mean 88.87, std 14.4, range [39.91, 98.56]

Mean predicted aligned error: 9.73 Å

Nearest PDB structures (foldseek):
  5im6-assembly1_A  TM=4.120E-01  e=8.735E+00  Burkholderia thailandensis E264